Protein AF-D9PIX6-F1 (afdb_monomer)

Structure (mmCIF, N/CA/C/O backbone):
data_AF-D9PIX6-F1
#
_entry.id   AF-D9PIX6-F1
#
loop_
_atom_site.group_PDB
_atom_site.id
_atom_site.type_symbol
_atom_site.label_atom_id
_atom_site.label_alt_id
_atom_site.label_comp_id
_atom_site.label_asym_id
_atom_site.label_entity_id
_atom_site.label_seq_id
_atom_site.pdbx_PDB_ins_code
_atom_site.Cartn_x
_atom_site.Cartn_y
_atom_site.Cartn_z
_atom_site.occupancy
_atom_site.B_iso_or_equiv
_atom_site.auth_seq_id
_atom_site.auth_comp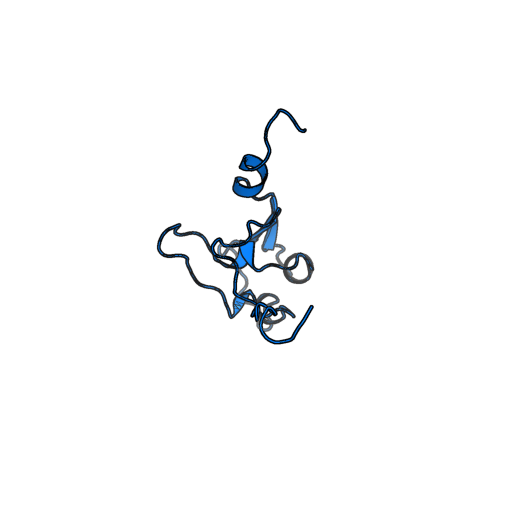_id
_atom_site.auth_asym_id
_atom_site.auth_atom_id
_atom_site.pdbx_PDB_model_num
ATOM 1 N N . MET A 1 1 ? 10.183 -22.367 -37.587 1.00 61.62 1 MET A N 1
ATOM 2 C CA . MET A 1 1 ? 11.409 -22.898 -36.944 1.00 61.62 1 MET A CA 1
ATOM 3 C C . MET A 1 1 ? 11.213 -24.379 -36.644 1.00 61.62 1 MET A C 1
ATOM 5 O O . MET A 1 1 ? 10.147 -24.725 -36.147 1.00 61.62 1 MET A O 1
ATOM 9 N N . PRO A 1 2 ? 12.180 -25.259 -36.953 1.00 80.50 2 PRO A N 1
ATOM 10 C CA . PRO A 1 2 ? 12.103 -26.676 -36.591 1.00 80.50 2 PRO A CA 1
ATOM 11 C C . PRO A 1 2 ? 12.032 -26.852 -35.066 1.00 80.50 2 PRO A C 1
ATOM 13 O O . PRO A 1 2 ? 12.708 -26.119 -34.344 1.00 80.50 2 PRO A O 1
ATOM 16 N N . LYS A 1 3 ? 11.277 -27.849 -34.574 1.00 79.81 3 LYS A N 1
ATOM 17 C CA . LYS A 1 3 ? 11.101 -28.128 -33.127 1.00 79.81 3 LYS A CA 1
ATOM 18 C C . LYS A 1 3 ? 12.423 -28.218 -32.350 1.00 79.81 3 LYS A C 1
ATOM 20 O O . LYS A 1 3 ? 12.477 -27.779 -31.211 1.00 79.81 3 LYS A O 1
ATOM 25 N N . LYS A 1 4 ? 13.492 -28.720 -32.981 1.00 82.75 4 LYS A N 1
ATOM 26 C CA . LYS A 1 4 ? 14.845 -28.822 -32.401 1.00 82.75 4 LYS A CA 1
ATOM 27 C C . LYS A 1 4 ? 15.429 -27.474 -31.945 1.00 82.75 4 LYS A C 1
ATOM 29 O O . LYS A 1 4 ? 16.249 -27.458 -31.037 1.00 82.75 4 LYS A O 1
ATOM 34 N N . TYR A 1 5 ? 15.025 -26.366 -32.568 1.00 86.38 5 TYR A N 1
ATOM 35 C CA . TYR A 1 5 ? 15.560 -25.024 -32.299 1.00 86.38 5 TYR A CA 1
ATOM 36 C C . TYR A 1 5 ? 14.575 -24.129 -31.531 1.00 86.38 5 TYR A C 1
ATOM 38 O O . TYR A 1 5 ? 14.809 -22.929 -31.402 1.00 86.38 5 TYR A O 1
ATOM 46 N N . ALA A 1 6 ? 13.456 -24.679 -31.049 1.00 86.88 6 ALA A N 1
ATOM 47 C CA . ALA A 1 6 ? 12.507 -23.927 -30.240 1.00 86.88 6 ALA A CA 1
ATOM 48 C C . ALA A 1 6 ? 13.032 -23.805 -28.801 1.00 86.88 6 ALA A C 1
ATOM 50 O O . ALA A 1 6 ? 13.169 -24.801 -28.093 1.00 86.88 6 ALA A O 1
ATOM 51 N N . ILE A 1 7 ? 13.315 -22.578 -28.359 1.00 89.06 7 ILE A N 1
ATOM 52 C CA . ILE A 1 7 ? 13.659 -22.302 -26.961 1.00 89.06 7 ILE A CA 1
ATOM 53 C C . ILE A 1 7 ? 12.361 -22.326 -26.150 1.00 89.06 7 ILE A C 1
ATOM 55 O O . ILE A 1 7 ? 11.488 -21.479 -26.338 1.00 89.06 7 ILE A O 1
ATOM 59 N N . HIS A 1 8 ? 12.227 -23.297 -25.247 1.00 87.44 8 HIS A N 1
ATOM 60 C CA . HIS A 1 8 ? 11.090 -23.367 -24.333 1.00 87.44 8 HIS A CA 1
ATOM 61 C C . HIS A 1 8 ? 11.249 -22.330 -23.224 1.00 87.44 8 HIS A C 1
ATOM 63 O O . HIS A 1 8 ? 12.005 -22.526 -22.273 1.00 87.44 8 HIS A O 1
ATOM 69 N N . THR A 1 9 ? 10.526 -21.222 -23.341 1.00 90.69 9 THR A N 1
ATOM 70 C CA . THR A 1 9 ? 10.436 -20.229 -22.274 1.00 90.69 9 THR A CA 1
ATOM 71 C C . THR A 1 9 ? 9.369 -20.639 -21.262 1.00 90.69 9 THR A C 1
ATOM 73 O O . THR A 1 9 ? 8.374 -21.289 -21.589 1.00 90.69 9 THR A O 1
ATOM 76 N N . LYS A 1 10 ? 9.589 -20.272 -20.000 1.00 92.06 10 LYS A N 1
ATOM 77 C CA . LYS A 1 10 ? 8.595 -20.371 -18.929 1.00 92.06 10 LYS A CA 1
ATOM 78 C C . LYS A 1 10 ? 8.441 -18.990 -18.297 1.00 92.06 10 LYS A C 1
ATOM 80 O O . LYS A 1 10 ? 9.450 -18.292 -18.168 1.00 92.06 10 LYS A O 1
ATOM 85 N N . PRO A 1 11 ? 7.224 -18.586 -17.898 1.00 89.94 11 PRO A N 1
ATOM 86 C CA . PRO A 1 11 ? 7.055 -17.367 -17.126 1.00 89.94 11 PRO A CA 1
ATOM 87 C C . PRO A 1 11 ? 7.819 -17.516 -15.808 1.00 89.94 11 PRO A C 1
ATOM 89 O O . PRO A 1 11 ? 7.622 -18.479 -15.068 1.00 89.94 11 PRO A O 1
ATOM 92 N N . THR A 1 12 ? 8.717 -16.575 -15.543 1.00 87.88 12 THR A N 1
ATOM 93 C CA . THR A 1 12 ? 9.473 -16.485 -14.292 1.00 87.88 12 THR A CA 1
ATOM 94 C C . THR A 1 12 ? 9.111 -15.166 -13.616 1.00 87.88 12 THR A C 1
ATOM 96 O O . THR A 1 12 ? 8.897 -14.175 -14.323 1.00 87.88 12 THR A O 1
ATOM 99 N N . PRO A 1 13 ? 9.015 -15.114 -12.277 1.00 83.31 13 PRO A N 1
ATOM 100 C CA . PRO A 1 13 ? 8.824 -13.848 -11.586 1.00 83.31 13 PRO A CA 1
ATOM 101 C C . PRO A 1 13 ? 9.982 -12.894 -11.889 1.00 83.31 13 PRO A C 1
ATOM 103 O O . PRO A 1 13 ? 11.109 -13.320 -12.163 1.00 83.31 13 PRO A O 1
ATOM 106 N N . ASN A 1 14 ? 9.693 -11.594 -11.834 1.00 83.69 14 ASN A N 1
ATOM 107 C CA . ASN A 1 14 ? 10.714 -10.570 -11.999 1.00 83.69 14 ASN A CA 1
ATOM 108 C C . ASN A 1 14 ? 11.788 -10.724 -10.908 1.00 83.69 14 ASN A C 1
ATOM 110 O O . ASN A 1 14 ? 11.482 -11.024 -9.754 1.00 83.69 14 ASN A O 1
ATOM 114 N N . ARG A 1 15 ? 13.052 -10.510 -11.286 1.00 84.00 15 ARG A N 1
ATOM 115 C CA . ARG A 1 15 ? 14.189 -10.537 -10.360 1.00 84.00 15 ARG A CA 1
ATOM 116 C C . ARG A 1 15 ? 14.093 -9.409 -9.331 1.00 84.00 15 ARG A C 1
ATOM 118 O O . ARG A 1 15 ? 14.482 -9.604 -8.185 1.00 84.00 15 ARG A O 1
ATOM 125 N N . PHE A 1 16 ? 13.573 -8.255 -9.743 1.00 80.75 16 PHE A N 1
ATOM 126 C CA . PHE A 1 16 ? 13.343 -7.107 -8.871 1.00 80.75 16 PHE A CA 1
ATOM 127 C C . PHE A 1 16 ? 11.853 -6.949 -8.576 1.00 80.75 16 PHE A C 1
ATOM 129 O O . PHE A 1 16 ? 11.002 -7.257 -9.415 1.00 80.75 16 PHE A O 1
ATOM 136 N N . LYS A 1 17 ? 11.532 -6.454 -7.378 1.00 79.19 17 LYS A N 1
ATOM 137 C CA . LYS A 1 17 ? 10.160 -6.066 -7.042 1.00 79.19 17 LYS A CA 1
ATOM 138 C C . LYS A 1 17 ? 9.740 -4.900 -7.935 1.00 79.19 17 LYS A C 1
ATOM 140 O O . LYS A 1 17 ? 10.543 -4.017 -8.227 1.00 79.19 17 LYS A O 1
ATOM 145 N N . ALA A 1 18 ? 8.488 -4.913 -8.379 1.00 80.50 18 ALA A N 1
ATOM 146 C CA . ALA A 1 18 ? 7.931 -3.785 -9.109 1.00 80.50 18 ALA A CA 1
ATOM 147 C C . ALA A 1 18 ? 7.798 -2.594 -8.154 1.00 80.50 18 ALA A C 1
ATOM 149 O O . ALA A 1 18 ? 7.178 -2.733 -7.104 1.00 80.50 18 ALA A O 1
ATOM 150 N N . ILE A 1 19 ? 8.375 -1.453 -8.525 1.00 83.94 19 ILE A N 1
ATOM 151 C CA . ILE A 1 19 ? 8.220 -0.199 -7.789 1.00 83.94 19 ILE A CA 1
ATOM 152 C C . ILE A 1 19 ? 6.958 0.475 -8.322 1.00 83.94 19 ILE A C 1
ATOM 154 O O . ILE A 1 19 ? 6.866 0.800 -9.508 1.00 83.94 19 ILE A O 1
ATOM 158 N N . THR A 1 20 ? 5.960 0.648 -7.463 1.00 84.69 20 THR A N 1
ATOM 159 C CA . THR A 1 20 ? 4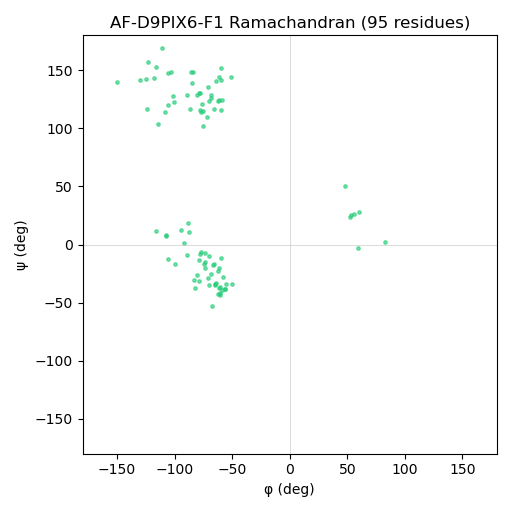.690 1.283 -7.830 1.00 84.69 20 THR A CA 1
ATOM 160 C C . THR A 1 20 ? 4.777 2.807 -7.698 1.00 84.69 20 THR A C 1
ATOM 162 O O . THR A 1 20 ? 5.464 3.312 -6.809 1.00 84.69 20 THR A O 1
ATOM 165 N N . PRO A 1 21 ? 4.046 3.577 -8.530 1.00 85.50 21 PRO A N 1
ATOM 166 C CA . PRO A 1 21 ? 4.054 5.046 -8.485 1.00 85.50 21 PRO A CA 1
ATOM 167 C C . PRO A 1 21 ? 3.464 5.640 -7.205 1.00 85.50 21 PRO A C 1
ATOM 169 O O . PRO A 1 21 ? 3.662 6.818 -6.898 1.00 85.50 21 PRO A O 1
ATOM 172 N N . SER A 1 22 ? 2.714 4.845 -6.453 1.00 86.25 22 SER A N 1
ATOM 173 C CA . SER A 1 22 ? 1.988 5.296 -5.279 1.00 86.25 22 SER A CA 1
ATOM 174 C C . SER A 1 22 ? 1.856 4.179 -4.261 1.00 86.25 22 SER A C 1
ATOM 176 O O . SER A 1 22 ? 1.543 3.053 -4.644 1.00 86.25 22 SER A O 1
ATOM 178 N N . GLY A 1 23 ? 2.013 4.534 -2.991 1.00 86.62 23 GLY A N 1
ATOM 179 C CA . GLY A 1 23 ? 1.845 3.652 -1.842 1.00 86.62 23 GLY A CA 1
ATOM 180 C C . GLY A 1 23 ? 0.613 4.002 -1.010 1.00 86.62 23 GLY A C 1
ATOM 181 O O . GLY A 1 23 ? -0.018 5.051 -1.200 1.00 86.62 23 GLY A O 1
ATOM 182 N N . ILE A 1 24 ? 0.271 3.113 -0.079 1.00 87.94 24 ILE A N 1
ATOM 183 C CA . ILE A 1 24 ? -0.784 3.330 0.913 1.00 87.94 24 ILE A CA 1
ATOM 184 C C . ILE A 1 24 ? -0.126 3.609 2.261 1.00 87.94 24 ILE A C 1
ATOM 186 O O . ILE A 1 24 ? 0.529 2.750 2.838 1.00 87.94 24 ILE A O 1
ATOM 190 N N . ILE A 1 25 ? -0.406 4.780 2.817 1.00 85.94 25 ILE A N 1
ATOM 191 C CA . ILE A 1 25 ? -0.002 5.151 4.169 1.00 85.94 25 ILE A CA 1
ATOM 192 C C . ILE A 1 25 ? -1.217 4.970 5.073 1.00 85.94 25 ILE A C 1
ATOM 194 O O . ILE A 1 25 ? -2.276 5.545 4.823 1.00 85.94 25 ILE A O 1
ATOM 198 N N . ALA A 1 26 ? -1.088 4.151 6.112 1.00 83.94 26 ALA A N 1
ATOM 199 C CA . ALA A 1 26 ? -2.153 3.921 7.079 1.00 83.94 26 ALA A CA 1
ATOM 200 C C . ALA A 1 26 ? -1.655 4.237 8.487 1.00 83.94 26 ALA A C 1
ATOM 202 O O . ALA A 1 26 ? -0.776 3.545 8.999 1.00 83.94 26 ALA A O 1
ATOM 203 N N . TRP A 1 27 ? -2.259 5.240 9.114 1.00 79.94 27 TRP A N 1
ATOM 204 C CA . TRP A 1 27 ? -1.942 5.623 10.484 1.00 79.94 27 TRP A CA 1
ATOM 205 C C . TRP A 1 27 ? -2.613 4.663 11.470 1.00 79.94 27 TRP A C 1
ATOM 207 O O . TRP A 1 27 ? -3.803 4.356 11.350 1.00 79.94 27 TRP A O 1
ATOM 217 N N . GLU A 1 28 ? -1.846 4.147 12.431 1.00 79.50 28 GLU A N 1
ATOM 218 C CA . GLU A 1 28 ? -2.407 3.335 13.519 1.00 79.50 28 GLU A CA 1
ATOM 219 C C . GLU A 1 28 ? -2.962 4.204 14.647 1.00 79.50 28 GLU A C 1
ATOM 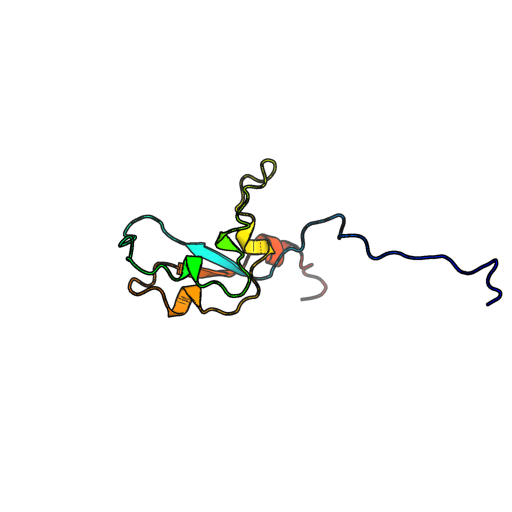221 O O . GLU A 1 28 ? -3.960 3.847 15.281 1.00 79.50 28 GLU A O 1
ATOM 226 N N . GLU A 1 29 ? -2.363 5.376 14.848 1.00 81.69 29 GLU A N 1
ATOM 227 C CA . GLU A 1 29 ? -2.819 6.364 15.814 1.00 81.69 29 GLU A CA 1
ATOM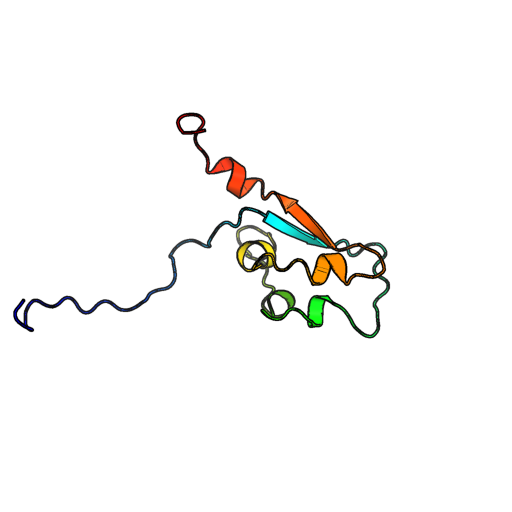 228 C C . GLU A 1 29 ? -4.224 6.848 15.453 1.00 81.69 29 GLU A C 1
ATOM 230 O O . GLU A 1 29 ? -4.513 7.294 14.344 1.00 81.69 29 GLU A O 1
ATOM 235 N N . GLY A 1 30 ? -5.143 6.695 16.404 1.00 81.56 30 GLY A N 1
ATOM 236 C CA . GLY A 1 30 ? -6.545 7.022 16.198 1.00 81.56 30 GLY A CA 1
ATOM 237 C C . GLY A 1 30 ? -7.365 5.936 15.499 1.00 81.56 30 GLY A C 1
ATOM 238 O O . GLY A 1 30 ? -8.559 6.158 15.312 1.00 81.56 30 GLY A O 1
ATOM 239 N N . CYS A 1 31 ? -6.825 4.763 15.162 1.00 87.38 31 CYS A N 1
ATOM 240 C CA . CYS A 1 31 ? -7.632 3.675 14.605 1.00 87.38 31 CYS A CA 1
ATOM 241 C C . CYS A 1 31 ? -8.763 3.254 15.563 1.00 87.38 31 CYS A C 1
ATOM 243 O O . 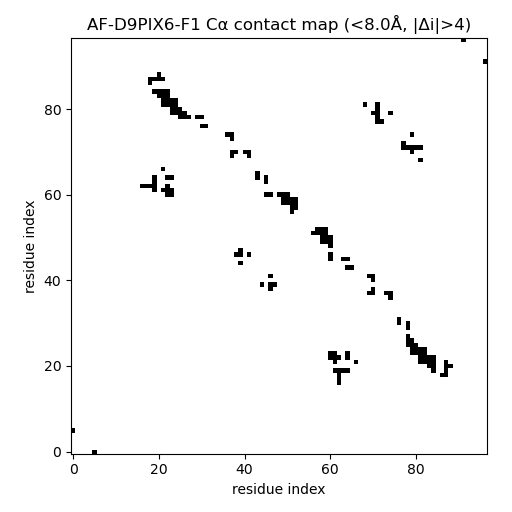CYS A 1 31 ? -8.520 2.867 16.703 1.00 87.38 31 CYS A O 1
ATOM 245 N N . LEU A 1 32 ? -10.010 3.279 15.077 1.00 87.00 32 LEU A N 1
ATOM 246 C CA . LEU A 1 32 ? -11.205 2.934 15.864 1.00 87.00 32 LEU A CA 1
ATOM 247 C C . LEU A 1 32 ? -11.360 1.428 16.128 1.00 87.00 32 LEU A C 1
ATOM 249 O O . LEU A 1 32 ? -12.278 1.032 16.838 1.00 87.00 32 LEU A O 1
ATOM 253 N N . LYS A 1 33 ? -10.513 0.581 15.523 1.00 85.81 33 LYS A N 1
ATOM 254 C CA . LYS A 1 33 ? -10.650 -0.888 15.539 1.00 85.81 33 LYS A CA 1
ATOM 255 C C . LYS A 1 33 ? -12.076 -1.337 15.182 1.00 85.81 33 LYS A C 1
ATOM 257 O O . LYS A 1 33 ? -12.690 -2.131 15.887 1.00 8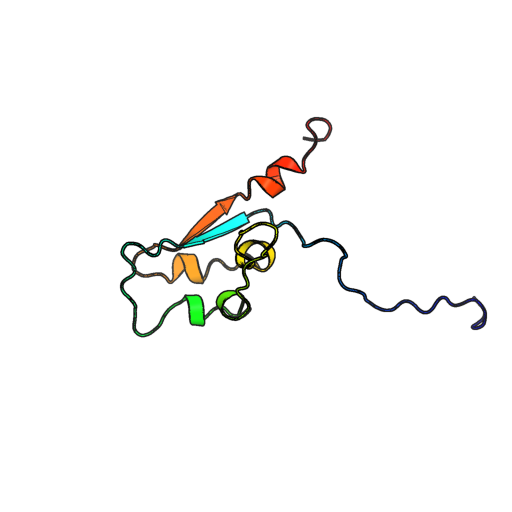5.81 33 LYS A O 1
ATOM 262 N N . CYS A 1 34 ? -12.596 -0.807 14.072 1.00 88.06 34 CYS A N 1
ATOM 263 C CA . CYS A 1 34 ? -13.950 -1.085 13.597 1.00 88.06 34 CYS A CA 1
ATOM 264 C C . CYS A 1 34 ? -14.229 -2.596 13.514 1.00 88.06 34 CYS A C 1
ATOM 266 O O . CYS A 1 34 ? -13.361 -3.362 13.088 1.00 88.06 34 CYS A O 1
ATOM 268 N N . ALA A 1 35 ? -15.467 -3.003 13.817 1.00 88.50 35 ALA A N 1
ATOM 269 C CA . ALA A 1 35 ? -15.904 -4.399 13.711 1.00 88.50 35 ALA A CA 1
ATOM 270 C C . ALA A 1 35 ? -15.696 -4.971 12.294 1.00 88.50 35 ALA A C 1
ATOM 272 O O . ALA A 1 35 ? -15.256 -6.108 12.128 1.00 88.50 35 ALA A O 1
ATOM 273 N N . VAL A 1 36 ? -15.939 -4.147 11.267 1.00 89.94 36 VAL A N 1
ATOM 274 C CA . VAL A 1 36 ? -15.666 -4.465 9.861 1.00 89.94 36 VAL A CA 1
ATOM 275 C C . VAL A 1 36 ? -14.575 -3.528 9.347 1.00 89.94 36 VAL A C 1
ATOM 277 O O . VAL A 1 36 ? -14.810 -2.350 9.092 1.00 89.94 36 VAL A O 1
ATOM 280 N N . CYS A 1 37 ? -13.350 -4.040 9.223 1.00 90.00 37 CYS A N 1
ATOM 281 C CA . CYS A 1 37 ? -12.213 -3.256 8.746 1.00 90.00 37 CYS A CA 1
ATOM 282 C C . CYS A 1 37 ? -12.095 -3.321 7.218 1.00 90.00 37 CYS A C 1
ATOM 284 O O . CYS A 1 37 ? -11.984 -4.406 6.646 1.00 90.00 37 CYS A O 1
ATOM 286 N N . VAL A 1 38 ? -11.990 -2.163 6.566 1.00 91.56 38 VAL A N 1
ATOM 287 C CA . VAL A 1 38 ? -11.792 -2.068 5.109 1.00 91.56 38 VAL A CA 1
ATOM 288 C C . VAL A 1 38 ? -10.492 -2.697 4.611 1.00 91.56 38 VAL A C 1
ATOM 290 O O . VAL A 1 38 ? -10.429 -3.131 3.464 1.00 91.56 38 VAL A O 1
ATOM 293 N N . LYS A 1 39 ? -9.473 -2.833 5.475 1.00 88.06 39 LYS A N 1
ATOM 294 C CA . LYS A 1 39 ? -8.238 -3.568 5.147 1.00 88.06 39 LYS A CA 1
ATOM 295 C C . LYS A 1 39 ? -8.533 -5.044 4.831 1.00 88.06 39 LYS A C 1
ATOM 297 O O . LYS A 1 39 ? -7.967 -5.588 3.889 1.00 88.06 39 LYS A O 1
ATOM 302 N N . LYS A 1 40 ? -9.483 -5.663 5.548 1.00 89.62 40 LYS A N 1
ATOM 303 C CA . LYS A 1 40 ? -9.932 -7.051 5.311 1.00 89.62 40 LYS A CA 1
ATOM 304 C C . LYS A 1 40 ? -10.818 -7.194 4.067 1.00 89.62 40 LYS A C 1
ATOM 306 O O . LYS A 1 40 ? -10.998 -8.293 3.568 1.00 89.62 40 LYS A O 1
ATOM 311 N N . GLN A 1 41 ? -11.365 -6.093 3.554 1.00 91.19 41 GLN A N 1
ATOM 312 C CA . GLN A 1 41 ? -12.221 -6.073 2.360 1.00 91.19 41 GLN A CA 1
ATOM 313 C C . GLN A 1 41 ? -11.442 -5.778 1.068 1.00 91.19 41 GLN A C 1
ATOM 315 O O . GLN A 1 41 ? -12.031 -5.475 0.027 1.00 91.19 41 GLN A O 1
ATOM 320 N N . CYS A 1 42 ? -10.110 -5.827 1.111 1.00 90.31 42 CYS A N 1
ATOM 321 C CA . CYS A 1 42 ? -9.291 -5.658 -0.080 1.00 90.31 42 CYS A CA 1
ATOM 322 C C . CYS A 1 42 ? -9.526 -6.823 -1.053 1.00 90.31 42 CYS A C 1
ATOM 324 O O . CYS A 1 42 ? -9.176 -7.961 -0.755 1.00 90.31 42 CYS A O 1
ATOM 326 N N . VAL A 1 43 ? -10.058 -6.527 -2.245 1.00 92.19 43 VAL A N 1
ATOM 327 C CA . VAL A 1 43 ? -10.332 -7.518 -3.310 1.00 92.19 43 VAL A CA 1
ATOM 328 C C . VAL A 1 43 ? -9.080 -8.318 -3.686 1.00 92.19 43 VAL A C 1
ATOM 330 O O . VAL A 1 43 ? -9.158 -9.506 -3.978 1.00 92.19 43 VAL A O 1
ATOM 333 N N . TYR A 1 44 ? -7.919 -7.668 -3.625 1.00 90.38 44 TYR A N 1
ATOM 334 C CA . TYR A 1 44 ? -6.626 -8.251 -3.974 1.00 90.38 44 TYR A CA 1
ATOM 335 C C . TYR A 1 44 ? -5.899 -8.887 -2.783 1.00 90.38 44 TYR A C 1
ATOM 337 O O . TYR A 1 44 ? -4.784 -9.361 -2.949 1.00 90.38 44 TYR A O 1
ATOM 345 N N . LYS A 1 45 ? -6.494 -8.874 -1.580 1.00 89.75 45 LYS A N 1
ATOM 346 C CA . LYS A 1 45 ? -5.925 -9.459 -0.351 1.00 89.75 45 LYS A CA 1
ATOM 347 C C . LYS A 1 45 ? -4.503 -8.988 -0.008 1.00 89.75 45 LYS A C 1
ATOM 349 O O . LYS A 1 45 ? -3.779 -9.652 0.727 1.00 89.75 45 LYS A O 1
ATOM 354 N N . VAL A 1 46 ? -4.124 -7.796 -0.468 1.00 88.94 46 VAL A N 1
ATOM 355 C CA . VAL A 1 46 ? -2.774 -7.234 -0.280 1.00 88.94 46 VAL A CA 1
ATOM 356 C C . VAL A 1 46 ? -2.428 -7.075 1.205 1.00 88.94 46 VAL A C 1
ATOM 358 O O . VAL A 1 46 ? -1.307 -7.346 1.615 1.00 88.94 46 VAL A O 1
ATOM 361 N N . TYR A 1 47 ? -3.404 -6.707 2.042 1.00 85.12 47 TYR A N 1
ATOM 362 C CA . TYR A 1 47 ? -3.199 -6.608 3.492 1.00 85.12 47 TYR A CA 1
ATOM 363 C C . TYR A 1 47 ? -2.983 -7.965 4.181 1.00 85.12 47 TYR A C 1
ATOM 365 O O . TYR A 1 47 ? -2.373 -7.995 5.244 1.00 85.12 47 TYR A O 1
ATOM 373 N N . GLU A 1 48 ? -3.473 -9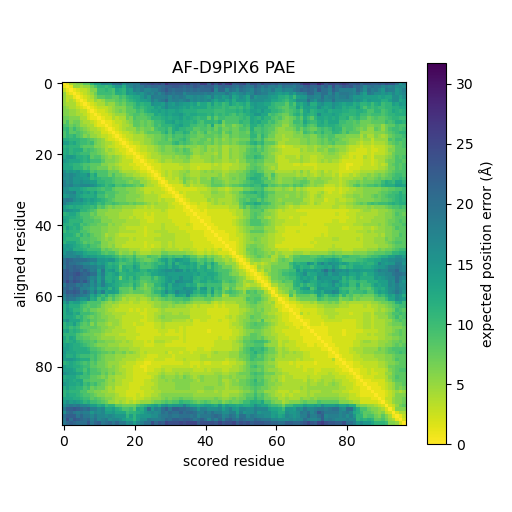.071 3.611 1.00 84.69 48 GLU A N 1
ATOM 374 C CA . GLU A 1 48 ? -3.227 -10.428 4.133 1.00 84.69 48 GLU A CA 1
ATOM 375 C C . GLU A 1 48 ? -1.838 -10.930 3.730 1.00 84.69 48 GLU A C 1
ATOM 377 O O . GLU A 1 48 ? -1.195 -11.658 4.475 1.00 84.69 48 GLU A O 1
ATOM 382 N N . GLN A 1 49 ? -1.361 -10.497 2.562 1.00 81.88 49 GLN A N 1
ATOM 383 C CA . GLN A 1 49 ? -0.034 -10.804 2.024 1.00 81.88 49 GLN A CA 1
ATOM 384 C C . GLN A 1 49 ? 1.040 -9.811 2.493 1.00 81.88 49 GLN A C 1
ATOM 386 O O . GLN A 1 49 ? 2.161 -9.808 1.978 1.00 81.88 49 GLN A O 1
ATOM 391 N N . ARG A 1 50 ? 0.701 -8.966 3.476 1.00 74.12 50 ARG A N 1
ATOM 392 C CA . ARG A 1 50 ? 1.608 -7.989 4.070 1.00 74.12 50 ARG A CA 1
ATOM 393 C C . ARG A 1 50 ? 2.804 -8.715 4.674 1.00 74.12 50 ARG A C 1
ATOM 395 O O . ARG A 1 50 ? 2.674 -9.465 5.637 1.00 74.12 50 ARG A O 1
ATOM 402 N N . SER A 1 51 ? 3.976 -8.447 4.122 1.00 69.38 51 SER A N 1
ATOM 403 C CA . SER A 1 51 ? 5.256 -8.912 4.636 1.00 69.38 51 SER A CA 1
ATOM 404 C C . SER A 1 51 ? 6.194 -7.718 4.734 1.00 69.38 51 SER A C 1
ATOM 406 O O . SER A 1 51 ? 6.173 -6.828 3.889 1.00 69.38 51 SER A O 1
ATOM 408 N N . LEU A 1 52 ? 7.012 -7.669 5.777 1.00 63.44 52 LEU A N 1
ATOM 409 C CA . LEU A 1 52 ? 8.100 -6.702 5.816 1.00 63.44 52 LEU A CA 1
ATOM 410 C C . LEU A 1 52 ? 9.246 -7.258 4.979 1.00 63.44 52 LEU A C 1
ATOM 412 O O . LEU A 1 52 ? 9.659 -8.403 5.177 1.00 63.44 52 LEU A O 1
ATOM 416 N N . ASP A 1 53 ? 9.766 -6.459 4.049 1.00 63.25 53 ASP A N 1
ATOM 417 C CA . ASP A 1 53 ? 11.055 -6.794 3.456 1.00 63.25 53 ASP A CA 1
ATOM 418 C C . ASP A 1 53 ? 12.131 -6.551 4.511 1.00 63.25 53 ASP A C 1
ATOM 420 O O . ASP A 1 53 ? 12.421 -5.407 4.851 1.00 63.25 53 ASP A O 1
ATOM 424 N N . SER A 1 54 ? 12.731 -7.617 5.036 1.00 58.72 54 SER A N 1
ATOM 425 C CA . SER A 1 54 ? 13.752 -7.513 6.081 1.00 58.72 54 SER A CA 1
ATOM 426 C C . SER A 1 54 ? 14.991 -6.726 5.648 1.00 58.72 54 SER A C 1
ATOM 428 O O . SER A 1 54 ? 15.720 -6.241 6.507 1.00 58.72 54 SER A O 1
ATOM 430 N N . ARG A 1 55 ? 15.234 -6.568 4.338 1.00 62.78 55 ARG A N 1
ATOM 431 C CA . ARG A 1 55 ? 16.359 -5.778 3.817 1.00 62.78 55 ARG A CA 1
ATOM 432 C C 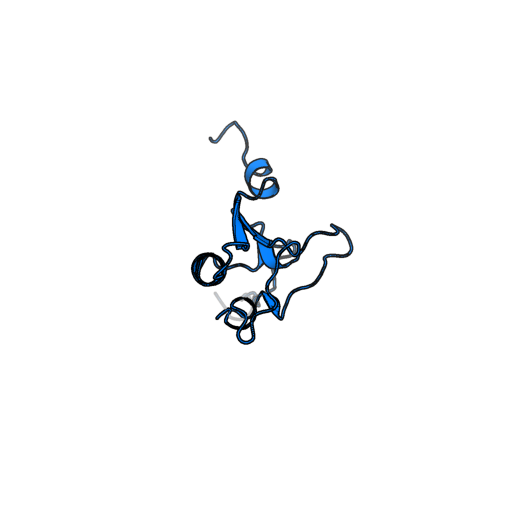. ARG A 1 55 ? 16.069 -4.287 3.767 1.00 62.78 55 ARG A C 1
ATOM 434 O O . ARG A 1 55 ? 16.973 -3.493 3.990 1.00 62.78 55 ARG A O 1
ATOM 441 N N . GLN A 1 56 ? 14.838 -3.922 3.421 1.00 59.62 56 GLN A N 1
ATOM 442 C CA . GLN A 1 56 ? 14.445 -2.523 3.235 1.00 59.62 56 GLN A CA 1
ATOM 443 C C . GLN A 1 56 ? 13.721 -1.961 4.463 1.00 59.62 56 GLN A C 1
ATOM 445 O O . GLN A 1 56 ? 13.613 -0.752 4.599 1.00 59.62 56 GLN A O 1
ATOM 450 N N . MET A 1 57 ? 13.232 -2.823 5.363 1.00 62.84 57 MET A N 1
ATOM 451 C CA . MET A 1 57 ? 12.342 -2.466 6.475 1.00 62.84 57 MET A CA 1
ATOM 452 C C . MET A 1 57 ? 11.108 -1.663 6.024 1.00 62.84 57 MET A C 1
ATOM 454 O O . MET A 1 57 ? 10.501 -0.946 6.815 1.00 62.84 57 MET A O 1
ATOM 458 N N . VAL A 1 58 ? 10.724 -1.810 4.752 1.00 62.66 58 VAL A N 1
ATOM 459 C CA . VAL A 1 58 ? 9.546 -1.188 4.144 1.00 62.66 58 VAL A CA 1
ATOM 460 C C . VAL A 1 58 ? 8.439 -2.228 4.016 1.00 62.66 58 VAL A C 1
ATOM 462 O O . VAL A 1 58 ? 8.674 -3.433 3.853 1.00 62.66 58 VAL A O 1
ATOM 465 N N . ASP A 1 59 ? 7.210 -1.745 4.113 1.00 64.50 59 ASP A N 1
ATOM 466 C CA . ASP A 1 59 ? 6.004 -2.534 3.968 1.00 64.50 59 ASP A CA 1
ATOM 467 C C . ASP A 1 59 ? 5.814 -3.036 2.525 1.00 64.50 59 ASP A C 1
ATOM 469 O O . ASP A 1 59 ? 5.835 -2.257 1.573 1.00 64.50 59 ASP A O 1
ATOM 473 N N . SER A 1 60 ? 5.582 -4.340 2.330 1.00 64.88 60 SER A N 1
ATOM 474 C CA . SER A 1 60 ? 5.378 -4.895 0.984 1.00 64.88 60 SER A CA 1
ATOM 475 C C . SER A 1 60 ? 4.061 -4.477 0.329 1.00 64.88 60 SER A C 1
ATOM 477 O O . SER A 1 60 ? 3.867 -4.759 -0.855 1.00 64.88 60 SER A O 1
ATOM 479 N N . ILE A 1 61 ? 3.149 -3.847 1.078 1.00 71.50 61 ILE A N 1
ATOM 480 C CA . ILE A 1 61 ? 1.838 -3.413 0.575 1.00 71.50 61 ILE A CA 1
ATOM 481 C C . ILE A 1 61 ? 1.975 -2.444 -0.596 1.00 71.50 61 ILE A C 1
ATOM 483 O O . ILE A 1 61 ? 1.205 -2.549 -1.552 1.00 71.50 61 ILE A O 1
ATOM 487 N N . ASP A 1 62 ? 2.949 -1.535 -0.554 1.00 76.31 62 ASP A N 1
ATOM 488 C CA . ASP A 1 62 ? 3.072 -0.471 -1.552 1.00 76.31 62 ASP A CA 1
ATOM 489 C C . ASP A 1 62 ? 3.270 -1.038 -2.959 1.00 76.31 62 ASP A C 1
ATOM 491 O O . ASP A 1 62 ? 2.573 -0.652 -3.899 1.00 76.31 62 ASP A O 1
ATOM 495 N N . ASN A 1 63 ? 4.126 -2.051 -3.084 1.00 80.19 63 ASN A N 1
ATOM 496 C CA . ASN A 1 63 ? 4.469 -2.679 -4.361 1.00 80.19 63 ASN A CA 1
ATOM 497 C C . ASN A 1 63 ? 3.407 -3.665 -4.878 1.00 80.19 63 ASN A C 1
ATOM 499 O O . ASN A 1 63 ? 3.460 -4.082 -6.033 1.00 80.19 63 ASN A O 1
ATOM 503 N N . GLN A 1 64 ? 2.448 -4.055 -4.037 1.00 84.62 64 GLN A N 1
ATOM 504 C CA . GLN A 1 64 ? 1.381 -5.001 -4.382 1.00 84.62 64 GLN A CA 1
ATOM 505 C C . GLN A 1 64 ? 0.018 -4.316 -4.577 1.00 84.62 64 GLN A C 1
ATOM 507 O O . GLN A 1 64 ? -0.930 -4.930 -5.069 1.00 84.62 64 GLN A O 1
ATOM 512 N N . CYS A 1 65 ? -0.115 -3.047 -4.183 1.00 86.75 65 CYS A N 1
ATOM 513 C CA . CYS A 1 65 ? -1.376 -2.326 -4.267 1.00 86.75 65 CYS A CA 1
ATOM 514 C C . CYS A 1 65 ? -1.774 -2.018 -5.722 1.00 86.75 65 CYS A C 1
ATOM 516 O O . CYS A 1 65 ? -1.077 -1.311 -6.444 1.00 86.75 65 CYS A O 1
ATOM 518 N N . MET A 1 66 ? -2.972 -2.458 -6.124 1.00 88.56 66 MET A N 1
ATOM 519 C CA . MET A 1 66 ? -3.532 -2.234 -7.469 1.00 88.56 66 MET A CA 1
ATOM 520 C C . MET A 1 66 ? -4.321 -0.917 -7.604 1.00 88.56 66 MET A C 1
ATOM 522 O O . MET A 1 66 ? -5.137 -0.769 -8.509 1.00 88.56 66 MET A O 1
ATOM 526 N N . ASN A 1 67 ? -4.127 0.049 -6.699 1.00 89.31 67 ASN A N 1
ATOM 527 C CA . ASN A 1 67 ? -4.679 1.408 -6.810 1.00 89.31 67 ASN A CA 1
ATOM 528 C C . ASN A 1 67 ? -6.215 1.542 -6.881 1.00 89.31 67 ASN A C 1
ATOM 530 O O . ASN A 1 67 ? -6.719 2.536 -7.395 1.00 89.31 67 ASN A O 1
ATOM 534 N N . CYS A 1 68 ? -6.973 0.610 -6.298 1.00 91.25 68 CYS A N 1
ATOM 535 C CA . CYS A 1 68 ? -8.442 0.624 -6.348 1.00 91.25 68 CYS A CA 1
ATOM 536 C C . CYS A 1 68 ? -9.136 1.620 -5.395 1.00 91.25 68 CYS A C 1
ATOM 538 O O . CYS A 1 68 ? -10.355 1.742 -5.452 1.00 91.25 68 CYS A O 1
ATOM 540 N N . LEU A 1 69 ? -8.399 2.279 -4.489 1.00 91.81 69 LEU A N 1
ATOM 541 C CA . LEU A 1 69 ? -8.870 3.306 -3.533 1.00 91.81 69 LEU A CA 1
ATOM 542 C C . LEU A 1 69 ? -9.975 2.903 -2.537 1.00 91.81 69 LEU A C 1
ATOM 544 O O . LEU A 1 69 ? -10.293 3.680 -1.641 1.00 91.81 69 LEU A O 1
ATOM 548 N N . ARG A 1 70 ? -10.502 1.678 -2.601 1.00 92.25 70 ARG A N 1
ATOM 549 C CA . ARG A 1 70 ? -11.572 1.199 -1.710 1.00 92.25 70 ARG A CA 1
ATOM 550 C C . ARG A 1 70 ? -11.225 1.312 -0.221 1.00 92.25 70 ARG A C 1
ATOM 552 O O . ARG A 1 70 ? -12.090 1.641 0.582 1.00 92.25 70 ARG A O 1
ATOM 559 N N . CYS A 1 71 ? -9.975 1.042 0.156 1.00 91.25 71 CYS A N 1
ATOM 560 C CA . CYS A 1 71 ? -9.535 1.169 1.548 1.00 91.25 71 CYS A CA 1
ATOM 561 C C . CYS A 1 71 ? -9.459 2.629 2.018 1.00 91.25 71 CYS A C 1
ATOM 563 O O . CYS A 1 71 ? -9.773 2.893 3.174 1.00 91.25 71 CYS A O 1
ATOM 565 N N . VAL A 1 72 ? -9.089 3.554 1.126 1.00 92.88 72 VAL A N 1
ATOM 566 C CA . VAL A 1 72 ? -9.039 5.000 1.396 1.00 92.88 72 VAL A CA 1
ATOM 567 C C . VAL A 1 72 ? -10.458 5.526 1.603 1.00 92.88 72 VAL A C 1
ATOM 569 O O . VAL A 1 72 ? -10.763 6.086 2.647 1.00 92.88 72 VAL A O 1
ATOM 572 N N . GLN A 1 73 ? -11.353 5.260 0.650 1.00 93.81 73 GLN A N 1
ATOM 573 C CA . GLN A 1 73 ? -12.726 5.776 0.671 1.00 93.81 73 GLN A CA 1
ATOM 574 C C . GLN A 1 73 ? -13.613 5.126 1.737 1.00 93.81 73 GLN A C 1
ATOM 576 O O . GLN A 1 73 ? -14.567 5.735 2.202 1.00 93.81 73 GLN A O 1
ATOM 581 N N . GLY A 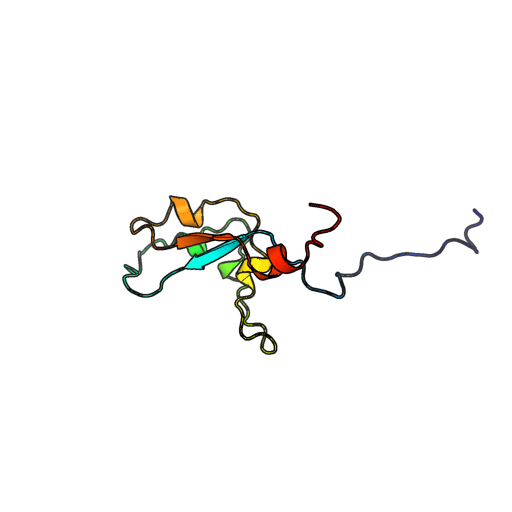1 74 ? -13.340 3.874 2.104 1.00 92.25 74 GLY A N 1
ATOM 582 C CA . GLY A 1 74 ? -14.177 3.146 3.053 1.00 92.25 74 GLY A CA 1
ATOM 583 C C . GLY A 1 74 ? -13.772 3.318 4.519 1.00 92.25 74 GLY A C 1
ATOM 584 O O . GLY A 1 74 ? -14.479 2.822 5.395 1.00 92.25 74 GLY A O 1
ATOM 585 N N . CYS A 1 75 ? -12.627 3.943 4.822 1.00 92.12 75 CYS A N 1
ATOM 586 C CA . CYS A 1 75 ? -12.220 4.142 6.209 1.00 92.12 75 CYS A CA 1
ATOM 587 C C . CYS A 1 75 ? -13.061 5.270 6.832 1.00 92.12 75 CYS A C 1
ATOM 589 O O . CYS A 1 75 ? -12.888 6.418 6.437 1.00 92.12 75 CYS A O 1
ATOM 591 N N . PRO A 1 76 ? -13.908 5.002 7.844 1.00 91.31 76 PRO A N 1
ATOM 592 C CA . PRO A 1 76 ? -14.806 6.021 8.399 1.00 91.31 76 PRO A CA 1
ATOM 593 C C . PRO A 1 76 ? -14.074 7.155 9.129 1.00 91.31 76 PRO A C 1
ATOM 595 O O . PRO A 1 76 ? -14.658 8.199 9.382 1.00 91.31 76 PRO A O 1
ATOM 598 N N . LYS A 1 77 ? -12.808 6.939 9.498 1.00 90.38 77 LYS A N 1
ATOM 599 C CA . LYS A 1 77 ? -11.943 7.945 10.126 1.00 90.38 77 LYS A CA 1
ATOM 600 C C . LYS A 1 77 ? -10.864 8.466 9.172 1.00 90.38 77 LYS A C 1
ATOM 602 O O . LYS A 1 77 ? -9.955 9.157 9.604 1.00 90.38 77 LYS A O 1
ATOM 607 N N . GLU A 1 78 ? -10.933 8.070 7.901 1.00 90.62 78 GLU A N 1
ATOM 608 C CA . GLU A 1 78 ? -10.064 8.579 6.835 1.00 90.62 78 GLU A CA 1
ATOM 609 C C . GLU A 1 78 ? -8.557 8.418 7.116 1.00 90.62 78 GLU A C 1
ATOM 611 O O . GLU A 1 78 ? -7.738 9.139 6.572 1.00 90.62 78 GLU A O 1
ATOM 616 N N . LEU A 1 79 ? -8.164 7.429 7.931 1.00 89.44 79 LEU A N 1
ATOM 617 C CA . LEU A 1 79 ? -6.769 7.222 8.365 1.00 89.44 79 LEU A CA 1
ATOM 618 C C . LEU A 1 79 ? -5.869 6.580 7.300 1.00 89.44 79 LEU A C 1
ATOM 620 O O . LEU A 1 79 ? -4.676 6.367 7.528 1.00 89.44 79 LEU A O 1
ATOM 624 N N . ILE A 1 80 ? -6.455 6.168 6.179 1.00 90.06 80 ILE A N 1
ATOM 625 C CA . ILE A 1 80 ? -5.758 5.487 5.094 1.00 90.06 80 ILE A CA 1
ATOM 626 C C . ILE A 1 80 ? -5.663 6.471 3.941 1.00 90.06 80 ILE A C 1
ATOM 628 O O . ILE A 1 80 ? -6.672 6.810 3.332 1.00 90.06 80 ILE A O 1
ATOM 632 N N . HIS A 1 81 ? -4.445 6.879 3.614 1.00 89.12 81 HIS A N 1
ATOM 633 C CA . HIS A 1 81 ? -4.164 7.807 2.532 1.00 89.12 81 HIS A CA 1
ATOM 634 C C . HIS A 1 81 ? -3.335 7.136 1.449 1.00 89.12 81 HIS A C 1
ATOM 636 O O . HIS A 1 81 ? -2.557 6.216 1.695 1.00 89.12 81 HIS A O 1
ATOM 642 N N . LYS A 1 82 ? -3.483 7.638 0.227 1.00 89.56 82 LYS A N 1
ATOM 643 C CA . LYS A 1 82 ? -2.620 7.276 -0.889 1.00 89.56 82 LYS A CA 1
ATOM 644 C C . LYS A 1 82 ? -1.601 8.387 -1.099 1.00 89.56 82 LYS A C 1
ATOM 646 O O . LYS A 1 82 ? -1.986 9.545 -1.232 1.00 89.56 82 LYS A O 1
ATOM 651 N N . SER A 1 83 ? -0.326 8.028 -1.152 1.00 87.69 83 SER A N 1
ATOM 652 C CA . SER A 1 83 ? 0.771 8.970 -1.384 1.00 87.69 83 SER A CA 1
ATOM 653 C C . SER A 1 83 ? 1.593 8.553 -2.597 1.00 87.69 83 SER A C 1
ATOM 655 O O . SER A 1 83 ? 1.582 7.391 -3.001 1.00 87.69 83 SER A O 1
ATOM 657 N N . SER A 1 84 ? 2.301 9.504 -3.203 1.00 87.69 84 SER A N 1
ATOM 658 C CA . SER A 1 84 ? 3.268 9.207 -4.262 1.00 87.69 84 SER A CA 1
ATOM 659 C C . SER A 1 84 ? 4.494 8.509 -3.681 1.00 87.69 84 SER A C 1
ATOM 661 O O . SER A 1 84 ? 5.028 8.980 -2.678 1.00 87.69 84 SER A O 1
ATOM 663 N N . ASN A 1 85 ? 4.976 7.457 -4.337 1.00 86.25 85 ASN A N 1
ATOM 664 C CA . ASN A 1 85 ? 6.183 6.762 -3.906 1.00 86.25 85 ASN A CA 1
ATOM 665 C C . ASN A 1 85 ? 7.438 7.584 -4.290 1.00 86.25 85 ASN A C 1
ATOM 667 O O . ASN A 1 85 ? 7.633 7.859 -5.480 1.00 86.25 85 ASN A O 1
ATOM 671 N N . PRO A 1 86 ? 8.287 7.996 -3.328 1.00 83.44 86 PRO A N 1
ATOM 672 C CA . PRO A 1 86 ? 9.530 8.703 -3.630 1.00 83.44 86 PRO A CA 1
ATOM 673 C C . PRO A 1 86 ? 10.532 7.842 -4.413 1.00 83.44 86 PRO A C 1
ATOM 675 O O . PRO A 1 86 ? 11.209 8.375 -5.290 1.00 83.44 86 PRO A O 1
ATOM 678 N N . GLU A 1 87 ? 10.586 6.525 -4.178 1.00 82.50 87 GLU A N 1
ATOM 679 C CA . GLU A 1 87 ? 11.472 5.620 -4.925 1.00 82.50 87 GLU A CA 1
ATOM 680 C C . GLU A 1 87 ? 11.103 5.606 -6.408 1.00 82.50 87 GLU A C 1
ATOM 682 O O . GLU A 1 87 ? 11.968 5.739 -7.270 1.00 82.50 87 GLU A O 1
ATOM 687 N N . PHE A 1 88 ? 9.805 5.558 -6.716 1.00 85.44 88 PHE A N 1
ATOM 688 C CA . PHE A 1 88 ? 9.335 5.646 -8.096 1.00 85.44 88 PHE A CA 1
ATOM 689 C C . PHE A 1 88 ? 9.746 6.962 -8.761 1.00 85.44 88 PHE A C 1
ATOM 691 O O . PHE A 1 88 ? 10.174 6.967 -9.910 1.00 85.44 88 PHE A O 1
ATOM 698 N N . LYS A 1 89 ? 9.655 8.082 -8.033 1.00 84.31 89 LYS A N 1
ATOM 699 C CA . LYS A 1 89 ? 10.086 9.393 -8.541 1.00 84.31 89 LYS A CA 1
ATOM 700 C C . LYS A 1 89 ? 11.592 9.446 -8.806 1.00 84.31 89 LYS A C 1
ATOM 702 O O . LYS A 1 89 ? 11.999 10.110 -9.750 1.00 84.31 89 LYS A O 1
ATOM 707 N N . SER A 1 90 ? 12.399 8.738 -8.015 1.00 84.69 90 SER A N 1
ATOM 708 C CA . SER A 1 90 ? 13.855 8.675 -8.204 1.00 84.69 90 SER A CA 1
ATOM 709 C C . SER A 1 90 ? 14.310 7.823 -9.393 1.00 84.69 90 SER A C 1
ATOM 711 O O . SER A 1 90 ? 15.455 7.952 -9.809 1.00 84.69 90 SER A O 1
ATOM 713 N N . LEU A 1 91 ? 13.439 6.975 -9.958 1.00 83.44 91 LEU A N 1
ATOM 714 C CA . LEU A 1 91 ? 13.762 6.182 -11.153 1.00 83.44 91 LEU A CA 1
ATOM 715 C C . LEU A 1 91 ? 13.805 7.020 -12.439 1.00 83.44 91 LEU A C 1
ATOM 717 O O . LEU A 1 91 ? 14.356 6.563 -13.439 1.00 83.44 91 LEU A O 1
ATOM 721 N N . GLY A 1 92 ? 13.173 8.197 -12.450 1.00 75.94 92 GLY A N 1
ATOM 722 C CA . GLY A 1 92 ? 13.143 9.067 -13.621 1.00 75.94 92 GLY A CA 1
ATOM 723 C C . GLY A 1 92 ? 14.454 9.832 -13.791 1.00 75.94 92 GLY A C 1
ATOM 724 O O . GLY A 1 92 ? 14.913 10.489 -12.860 1.00 75.94 92 GLY A O 1
ATOM 725 N N . ASP A 1 93 ? 15.024 9.804 -14.996 1.00 68.88 93 ASP A N 1
ATOM 726 C CA . ASP A 1 93 ? 16.132 10.685 -15.367 1.00 68.88 93 ASP A CA 1
ATOM 727 C C . ASP A 1 93 ? 15.610 12.039 -15.855 1.00 68.88 93 ASP A C 1
ATOM 729 O O . ASP A 1 93 ? 14.692 12.120 -16.677 1.00 68.88 93 ASP A O 1
ATOM 733 N N . ARG A 1 94 ? 16.289 13.118 -15.441 1.00 67.88 94 ARG A N 1
ATOM 734 C CA . ARG A 1 94 ? 15.988 14.507 -15.847 1.00 67.88 94 ARG A CA 1
ATOM 735 C C . ARG A 1 94 ? 16.073 14.740 -17.362 1.00 67.88 94 ARG A C 1
ATOM 737 O O . ARG A 1 94 ? 15.719 15.810 -17.836 1.00 67.88 94 ARG A O 1
ATOM 744 N N . HIS A 1 95 ? 16.617 13.776 -18.099 1.00 68.81 95 HIS A N 1
ATOM 745 C CA . HIS A 1 95 ? 16.805 13.837 -19.543 1.00 68.81 95 HIS A CA 1
ATOM 746 C C . HIS A 1 95 ? 15.531 13.508 -20.338 1.00 68.81 95 HIS A C 1
ATOM 748 O O . HIS A 1 95 ? 15.388 13.977 -21.461 1.00 68.81 95 HIS A O 1
ATOM 754 N N . TRP A 1 96 ? 14.613 12.728 -19.757 1.00 61.09 96 TRP A N 1
ATOM 755 C CA . TRP A 1 96 ? 13.400 12.238 -20.429 1.00 61.09 96 TRP A CA 1
ATOM 756 C C . TRP A 1 96 ? 12.099 12.757 -19.795 1.00 61.09 96 TRP A C 1
ATOM 758 O O . TRP A 1 96 ? 11.027 12.230 -20.089 1.00 61.09 96 TRP A O 1
ATOM 768 N N . THR A 1 97 ? 12.202 13.752 -18.906 1.00 56.22 97 THR A N 1
ATOM 769 C CA . THR A 1 97 ? 11.066 14.436 -18.258 1.00 56.22 97 THR A CA 1
ATOM 770 C C . THR A 1 97 ? 10.897 15.825 -18.851 1.00 56.22 97 THR A C 1
ATOM 772 O O . THR A 1 97 ? 9.737 16.215 -19.094 1.00 56.22 97 THR A O 1
#

Mean predicted aligned error: 7.73 Å

InterPro domains:
  IPR017896 4Fe-4S ferredoxin-type, iron-sulphur binding domain [PS51379] (54-85)
  IPR017900 4Fe-4S ferredoxin, iron-sulphur binding, conserved site [PS00198] (65-76)

Solvent-accessible surface area (backbone atoms only — not comparable to full-atom values): 6404 Å² total; per-residue (Å²): 131,61,76,93,76,61,81,86,80,73,97,67,83,71,94,61,84,62,78,39,68,43,29,72,48,68,56,70,80,86,60,82,76,56,97,77,50,42,64,81,66,40,91,80,42,39,68,77,68,53,43,70,40,86,88,75,76,42,68,44,42,30,55,60,57,84,80,77,55,57,47,37,77,58,34,94,78,56,48,34,43,79,44,73,29,66,70,40,60,68,72,60,57,88,87,83,111

Sequence (97 aa):
MPKKYAIHTKPTPNRFKAITPSGIIAWEEGCLKCAVCVKKQCVYKVYEQRSLDSRQMVDSIDNQCMNCLRCVQGCPKELIHKSSNPEFKSLGDRHWT

Secondary structure (DSSP, 8-state):
--GGG---------SSPPPPSEEEEE--TT----SS-GGGG-TT-TTTS--B-TTT--BTHHHH-----HHHHH-TT--EEEEE-HHHHHTS-TT--

Nearest PDB structures (foldseek):
  5t61-assembly2_p  TM=5.798E-01  e=6.299E-01  Methanothermobacter wolfeii

Organism: NCBI:txid749907

Foldseek 3Di:
DPPVPDDDDDDDDDPDQAQDFKFKQADPVPQPPDPDAQLPVPPQVLSVVWDQPPVVSDTPSGSSDPPPCSNQVVRPVNRIDMDTDVVVVVVDDPVPD

Radius of gyration: 18.57 Å; Cα contacts (8 Å, |Δi|>4): 96; chains: 1; bounding box: 33×43×53 Å

pLDDT: mean 82.58, std 9.57, range [56.22, 93.81]